Protein AF-A0A9N8VJ23-F1 (afdb_monomer_lite)

Secondary structure (DSSP, 8-state):
-PPPPP-TT--TTGGGTSPPP-HHHHHHHHHHHHTHHHIIIII--SEEEEES-TTSHHHHHHHHHHTTS-PEEEEE--TTTSS---GGG-HHHHHHHHHIIIII--TT--------GGG-HHHHHHHHHHHH----------

InterPro domains:
  IPR029063 S-adenosyl-L-methionine-dependent methyltransferase superfamily [G3DSA:3.40.50.150] (16-79)
  IPR029063 S-adenosyl-L-methionine-dependent methyltransferase superfamily [SSF53335] (17-131)
  IPR052190 Release factor glutamine methyltransferase Mtq2-like [PTHR45875] (2-72)

Radius of gyration: 15.33 Å; chains: 1; bounding box: 39×32×44 Å

Sequence (142 aa):
MFPTPNLDHLSSKDYEQIYEPSEDTFLLLDALESEITFIKNEINPCICLEIGSGSGCVSTFLGQLLGNNSANIYSENIIEKAWAGGINGREVIDMILPLANKNLLSDNGTFYLLVISDNKPDEIRERMWEQYQFHSERAEKN

Foldseek 3Di:
DDDFDDLPVDDPVLCVQFPDDDPLNVVLLLLCVLCLVCCCPVVLALEAEAEQCGSVRNVVSNCVSNDPRNYDYHYDHPRPLSQCLDQLNPVVVVVCLVCCLPPNADPSGDDDDRDDVSNVVVVSQVCSCPPRVDDDDDSDDD

Structure (mmCIF, N/CA/C/O backbone):
data_AF-A0A9N8VJ23-F1
#
_entry.id   AF-A0A9N8VJ23-F1
#
loop_
_atom_site.group_PDB
_atom_site.id
_atom_site.type_symbol
_atom_site.label_atom_id
_atom_site.label_alt_id
_atom_site.label_comp_id
_atom_site.label_asym_id
_atom_site.label_entity_id
_atom_site.label_seq_id
_atom_site.pdbx_PDB_ins_code
_atom_site.Cartn_x
_atom_site.Cartn_y
_atom_site.Cartn_z
_atom_site.occupancy
_atom_site.B_iso_or_equiv
_atom_site.auth_seq_id
_atom_site.auth_comp_id
_atom_site.auth_asym_id
_atom_site.auth_atom_id
_atom_site.pdbx_PDB_model_num
ATOM 1 N N . MET A 1 1 ? -9.386 -17.950 -4.945 1.00 71.31 1 MET A N 1
ATOM 2 C CA . MET A 1 1 ? -8.456 -17.145 -5.738 1.00 71.31 1 MET A CA 1
ATOM 3 C C . MET A 1 1 ? -9.257 -16.321 -6.719 1.00 71.31 1 MET A C 1
ATOM 5 O O . MET A 1 1 ? -9.850 -16.880 -7.641 1.00 71.31 1 MET A O 1
ATOM 9 N N . PHE A 1 2 ? -9.367 -15.027 -6.447 1.00 82.56 2 PHE A N 1
ATOM 10 C CA . PHE A 1 2 ? -9.886 -14.058 -7.407 1.00 82.56 2 PHE A CA 1
ATOM 11 C C . PHE A 1 2 ? -8.907 -13.944 -8.586 1.00 82.56 2 PHE A C 1
ATOM 13 O O . PHE A 1 2 ? -7.698 -14.056 -8.382 1.00 82.56 2 PHE A O 1
ATOM 20 N N . PRO A 1 3 ? -9.395 -13.785 -9.827 1.00 90.31 3 PRO A N 1
ATOM 21 C CA . PRO A 1 3 ? -8.504 -13.656 -10.968 1.00 90.31 3 PRO A CA 1
ATOM 22 C C . PRO A 1 3 ? -7.769 -12.318 -10.903 1.00 90.31 3 PRO A C 1
ATOM 24 O O . PRO A 1 3 ? -8.385 -11.286 -10.642 1.00 90.31 3 PRO A O 1
ATOM 27 N N . THR A 1 4 ? -6.475 -12.327 -11.213 1.00 91.75 4 THR A N 1
ATOM 28 C CA . THR A 1 4 ? -5.736 -11.097 -11.508 1.00 91.75 4 THR A CA 1
ATOM 29 C C . THR A 1 4 ? -6.461 -10.319 -12.618 1.00 91.75 4 THR A C 1
ATOM 31 O O . THR A 1 4 ? -6.926 -10.939 -13.584 1.00 91.75 4 THR A O 1
ATOM 34 N N . PRO A 1 5 ? -6.573 -8.982 -12.520 1.00 93.06 5 PRO A N 1
ATOM 35 C CA . PRO A 1 5 ? -7.178 -8.165 -13.564 1.00 93.06 5 PRO A CA 1
ATOM 36 C C . PRO A 1 5 ? -6.552 -8.392 -14.944 1.00 93.06 5 PRO A C 1
ATOM 38 O O . PRO A 1 5 ? -5.339 -8.545 -15.075 1.00 93.06 5 PRO A O 1
ATOM 41 N N . ASN A 1 6 ? -7.389 -8.386 -15.985 1.00 91.56 6 ASN A N 1
ATOM 42 C CA . ASN A 1 6 ? -6.922 -8.448 -17.367 1.00 91.56 6 ASN A CA 1
ATOM 43 C C . ASN A 1 6 ? -6.347 -7.082 -17.780 1.00 91.56 6 ASN A C 1
ATOM 45 O O . ASN A 1 6 ? -7.043 -6.064 -17.720 1.00 91.56 6 ASN A O 1
ATOM 49 N N . LEU A 1 7 ? -5.095 -7.088 -18.236 1.00 89.94 7 LEU A N 1
ATOM 50 C CA . LEU A 1 7 ? -4.361 -5.904 -18.681 1.00 89.94 7 LEU A CA 1
ATOM 51 C C . LEU A 1 7 ? -4.013 -5.939 -20.177 1.00 89.94 7 LEU A C 1
ATOM 53 O O . LEU A 1 7 ? -3.195 -5.145 -20.618 1.00 89.94 7 LEU A O 1
ATOM 57 N N . ASP A 1 8 ? -4.666 -6.784 -20.982 1.00 90.94 8 ASP A N 1
ATOM 58 C CA . ASP A 1 8 ? -4.403 -6.944 -22.428 1.00 90.94 8 ASP A CA 1
ATOM 59 C C . ASP A 1 8 ? -4.665 -5.660 -23.239 1.00 90.94 8 ASP A C 1
ATOM 61 O O . ASP A 1 8 ? -4.313 -5.561 -24.415 1.00 90.94 8 ASP A O 1
ATOM 65 N N . HIS A 1 9 ? -5.320 -4.673 -22.622 1.00 88.94 9 HIS A N 1
ATOM 66 C CA . HIS A 1 9 ? -5.517 -3.343 -23.187 1.00 88.94 9 HIS A CA 1
ATOM 67 C C . HIS A 1 9 ? -4.251 -2.470 -23.130 1.00 88.94 9 HIS A C 1
ATOM 69 O O . HIS A 1 9 ? -4.204 -1.455 -23.824 1.00 88.94 9 HIS A O 1
ATOM 75 N N . LEU A 1 10 ? -3.251 -2.848 -22.324 1.00 88.50 10 LEU A N 1
ATOM 76 C CA . LEU A 1 10 ? -1.939 -2.210 -22.258 1.00 88.50 10 LEU A CA 1
ATOM 77 C C . LEU A 1 10 ? -0.978 -2.888 -23.234 1.00 88.50 10 LEU A C 1
ATOM 79 O O . LEU A 1 10 ? -0.937 -4.109 -23.377 1.00 88.50 10 LEU A O 1
ATOM 83 N N . SER A 1 11 ? -0.183 -2.073 -23.913 1.00 89.50 11 SER A N 1
ATOM 84 C CA . SER A 1 11 ? 0.840 -2.512 -24.852 1.00 89.50 11 SER A CA 1
ATOM 85 C C . SER A 1 11 ? 2.242 -2.260 -24.303 1.00 89.50 11 SER A C 1
ATOM 87 O O . SER A 1 11 ? 2.441 -1.481 -23.375 1.00 89.50 11 SER A O 1
ATOM 89 N N . SER A 1 12 ? 3.258 -2.840 -24.947 1.00 86.62 12 SER A N 1
ATOM 90 C CA . SER A 1 12 ? 4.661 -2.606 -24.575 1.00 86.62 12 SER A CA 1
ATOM 91 C C . SER A 1 12 ? 5.067 -1.127 -24.583 1.00 86.62 12 SER A C 1
ATOM 93 O O . SER A 1 12 ? 5.972 -0.755 -23.849 1.00 86.62 12 SER A O 1
ATOM 95 N N . LYS A 1 13 ? 4.406 -0.283 -25.391 1.00 87.62 13 LYS A N 1
ATOM 96 C CA . LYS A 1 13 ? 4.659 1.168 -25.406 1.00 87.62 13 LYS A CA 1
ATOM 97 C C . LYS A 1 13 ? 4.108 1.865 -24.168 1.00 87.62 13 LYS A C 1
ATOM 99 O O . LYS A 1 13 ? 4.683 2.848 -23.721 1.00 87.62 13 LYS A O 1
ATOM 104 N N . ASP A 1 14 ? 3.001 1.369 -23.625 1.00 86.12 14 ASP A N 1
ATOM 105 C CA . ASP A 1 14 ? 2.400 1.934 -22.419 1.00 86.12 14 ASP A CA 1
ATOM 106 C C . ASP A 1 14 ? 3.299 1.658 -21.208 1.00 86.12 14 ASP A C 1
ATOM 108 O O . ASP A 1 14 ? 3.507 2.540 -20.377 1.00 86.12 14 ASP A O 1
ATOM 112 N N . TYR A 1 15 ? 3.946 0.488 -21.170 1.00 85.94 15 TYR A N 1
ATOM 113 C CA . TYR A 1 15 ? 4.909 0.131 -20.124 1.00 85.94 15 TYR A CA 1
ATOM 114 C C . TYR A 1 15 ? 6.223 0.932 -20.149 1.00 85.94 15 TYR A C 1
ATOM 116 O O . TYR A 1 15 ? 7.006 0.859 -19.206 1.00 85.94 15 TYR A O 1
ATOM 124 N N . GLU A 1 16 ? 6.458 1.766 -21.168 1.00 84.12 16 GLU A N 1
ATOM 125 C CA . GLU A 1 16 ? 7.535 2.767 -21.115 1.00 84.12 16 GLU A CA 1
ATOM 126 C C . GLU A 1 16 ? 7.241 3.870 -20.082 1.00 84.12 16 GLU A C 1
ATOM 128 O O . GLU A 1 16 ? 8.157 4.550 -19.623 1.00 84.12 16 GLU A O 1
ATOM 133 N N . GLN A 1 17 ? 5.967 4.062 -19.724 1.00 81.38 17 GLN A N 1
ATOM 134 C CA . GLN A 1 17 ? 5.496 5.124 -18.825 1.00 81.38 17 GLN A CA 1
ATOM 135 C C . GLN A 1 17 ? 4.692 4.590 -17.632 1.00 81.38 17 GLN A C 1
ATOM 137 O O . GLN A 1 17 ? 4.391 5.335 -16.701 1.00 81.38 17 GLN A O 1
ATOM 142 N N . ILE A 1 18 ? 4.330 3.308 -17.664 1.00 84.56 18 ILE A N 1
ATOM 143 C CA . ILE A 1 18 ? 3.466 2.642 -16.697 1.00 84.56 18 ILE A CA 1
ATOM 144 C C . ILE A 1 18 ? 4.204 1.431 -16.138 1.00 84.56 18 ILE A C 1
ATOM 146 O O . ILE A 1 18 ? 4.793 0.653 -16.878 1.00 84.56 18 ILE A O 1
ATOM 150 N N . TYR A 1 19 ? 4.137 1.235 -14.825 1.00 85.56 19 TYR A N 1
ATOM 151 C CA . TYR A 1 19 ? 4.712 0.049 -14.202 1.00 85.56 19 TYR A CA 1
ATOM 152 C C . TYR A 1 19 ? 3.913 -1.214 -14.565 1.00 85.56 19 TYR A C 1
ATOM 154 O O . TYR A 1 19 ? 2.715 -1.313 -14.269 1.00 85.56 19 TYR A O 1
ATOM 162 N N . GLU A 1 20 ? 4.578 -2.174 -15.207 1.00 90.19 20 GLU A N 1
ATOM 163 C CA . GLU A 1 20 ? 4.041 -3.510 -15.472 1.00 90.19 20 GLU A CA 1
ATOM 164 C C . GLU A 1 20 ? 3.973 -4.313 -14.161 1.00 90.19 20 GLU A C 1
ATOM 166 O O . GLU A 1 20 ? 4.959 -4.327 -13.423 1.00 90.19 20 GLU A O 1
ATOM 171 N N . PRO A 1 21 ? 2.845 -4.979 -13.833 1.00 92.06 21 PRO A N 1
ATOM 172 C CA . PRO A 1 21 ? 2.763 -5.802 -12.631 1.00 92.06 21 PRO A CA 1
ATOM 173 C C . PRO A 1 21 ? 3.872 -6.845 -12.553 1.00 92.06 21 PRO A C 1
ATOM 175 O O . PRO A 1 21 ? 4.079 -7.617 -13.489 1.00 92.06 21 PRO A O 1
ATOM 178 N N . SER A 1 22 ? 4.529 -6.913 -11.400 1.00 91.81 22 SER A N 1
ATOM 179 C CA . SER A 1 22 ? 5.596 -7.876 -11.131 1.00 91.81 22 SER A CA 1
ATOM 180 C C . SER A 1 22 ? 5.349 -8.625 -9.812 1.00 91.81 22 SER A C 1
ATOM 182 O O . SER A 1 22 ? 4.261 -8.540 -9.238 1.00 91.81 22 SER A O 1
ATOM 184 N N . GLU A 1 23 ? 6.327 -9.401 -9.334 1.00 91.88 23 GLU A N 1
ATOM 185 C CA . GLU A 1 23 ? 6.235 -10.196 -8.094 1.00 91.88 23 GLU A CA 1
ATOM 186 C C . GLU A 1 23 ? 5.754 -9.380 -6.886 1.00 91.88 23 GLU A C 1
ATOM 188 O O . GLU A 1 23 ? 4.951 -9.858 -6.089 1.00 91.88 23 GLU A O 1
ATOM 193 N N . ASP A 1 24 ? 6.201 -8.131 -6.787 1.00 91.38 24 ASP A N 1
ATOM 194 C CA . ASP A 1 24 ? 5.810 -7.170 -5.757 1.00 91.38 24 ASP A CA 1
ATOM 195 C C . ASP A 1 24 ? 4.308 -6.838 -5.800 1.00 91.38 24 ASP A C 1
ATOM 197 O O . ASP A 1 24 ? 3.625 -6.827 -4.775 1.00 91.38 24 ASP A O 1
ATOM 201 N N . THR A 1 25 ? 3.771 -6.654 -7.005 1.00 93.31 25 THR A N 1
ATOM 202 C CA . THR A 1 25 ? 2.349 -6.424 -7.246 1.00 93.31 25 THR A CA 1
ATOM 203 C C . THR A 1 25 ? 1.550 -7.650 -6.829 1.00 93.31 25 THR A C 1
ATOM 205 O O . THR A 1 25 ? 0.579 -7.518 -6.088 1.00 93.31 25 THR A O 1
ATOM 208 N N . PHE A 1 26 ? 1.973 -8.849 -7.242 1.00 94.31 26 PHE A N 1
ATOM 209 C CA . PHE A 1 26 ? 1.279 -10.093 -6.899 1.00 94.31 26 PHE A CA 1
ATOM 210 C C . PHE A 1 26 ? 1.307 -10.38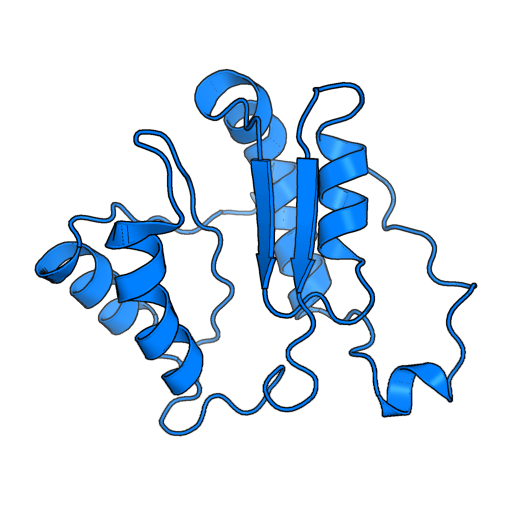9 -5.398 1.00 94.31 26 PHE A C 1
ATOM 212 O O . PHE A 1 26 ? 0.287 -10.799 -4.849 1.00 94.31 26 PHE A O 1
ATOM 219 N N . LEU A 1 27 ? 2.421 -10.101 -4.721 1.00 94.44 27 LEU A N 1
ATOM 220 C CA . LEU A 1 27 ? 2.518 -10.213 -3.268 1.00 94.44 27 LEU A CA 1
ATOM 221 C C . LEU A 1 27 ? 1.502 -9.304 -2.558 1.00 94.44 27 LEU A C 1
ATOM 223 O O . LEU A 1 27 ? 0.883 -9.718 -1.579 1.00 94.44 27 LEU A O 1
ATOM 227 N N . LEU A 1 28 ? 1.293 -8.084 -3.062 1.00 94.81 28 LEU A N 1
ATOM 228 C CA . LEU A 1 28 ? 0.279 -7.183 -2.519 1.00 94.81 28 LEU A CA 1
ATOM 229 C C . LEU A 1 28 ? -1.149 -7.672 -2.807 1.00 94.81 28 LEU A C 1
ATOM 231 O O . LEU A 1 28 ? -1.995 -7.606 -1.917 1.00 94.81 28 LEU A O 1
ATOM 235 N N . LEU A 1 29 ? -1.427 -8.198 -4.008 1.00 95.31 29 LEU A N 1
ATOM 236 C CA . LEU A 1 29 ? -2.737 -8.797 -4.312 1.00 95.31 29 LEU A CA 1
ATOM 237 C C . LEU A 1 29 ? -3.047 -9.954 -3.358 1.00 95.31 29 LEU A C 1
ATOM 239 O O . LEU A 1 29 ? -4.145 -10.045 -2.818 1.00 95.31 29 LEU A O 1
ATOM 243 N N . ASP A 1 30 ? -2.058 -10.808 -3.121 1.00 94.50 30 ASP A N 1
ATOM 244 C CA . ASP A 1 30 ? -2.167 -11.953 -2.230 1.00 94.50 30 ASP A CA 1
ATOM 245 C C . ASP A 1 30 ? -2.477 -11.552 -0.780 1.00 94.50 30 ASP A C 1
ATOM 247 O O . ASP A 1 30 ? -3.316 -12.183 -0.136 1.00 94.50 30 ASP A O 1
ATOM 251 N N . ALA A 1 31 ? -1.827 -10.498 -0.278 1.00 94.81 31 ALA A N 1
ATOM 252 C CA . ALA A 1 31 ? -2.090 -9.945 1.049 1.00 94.81 31 ALA A CA 1
ATOM 253 C C . ALA A 1 31 ? -3.505 -9.345 1.154 1.00 94.81 31 ALA A C 1
ATOM 255 O O . ALA A 1 31 ? -4.219 -9.579 2.125 1.00 94.81 31 ALA A O 1
ATOM 256 N N . LEU A 1 32 ? -3.955 -8.611 0.131 1.00 94.44 32 LEU A N 1
ATOM 257 C CA . LEU A 1 32 ? -5.319 -8.072 0.098 1.00 94.44 32 LEU A CA 1
ATOM 258 C C . LEU A 1 32 ? -6.374 -9.186 0.018 1.00 94.44 32 LEU A C 1
ATOM 260 O O . LEU A 1 32 ? -7.438 -9.080 0.631 1.00 94.44 32 LEU A O 1
ATOM 264 N N . GLU A 1 33 ? -6.098 -10.260 -0.730 1.00 94.25 33 GLU A N 1
ATOM 265 C CA . GLU A 1 33 ? -6.987 -11.420 -0.797 1.00 94.25 33 GLU A CA 1
ATOM 266 C C . GLU A 1 33 ? -7.046 -12.161 0.546 1.00 94.25 33 GLU A C 1
ATOM 268 O O . GLU A 1 33 ? -8.141 -12.542 0.970 1.00 94.25 33 GLU A O 1
ATOM 273 N N . SER A 1 34 ? -5.914 -12.346 1.240 1.00 93.56 34 SER A N 1
ATOM 274 C CA . SER A 1 34 ? -5.894 -13.039 2.536 1.00 93.56 34 SER A CA 1
ATOM 275 C C . SER A 1 34 ? -6.663 -12.274 3.619 1.00 93.56 34 SER A C 1
ATOM 277 O O . SER A 1 34 ? -7.303 -12.894 4.471 1.00 93.56 34 SER A O 1
ATOM 279 N N . GLU A 1 35 ? -6.698 -10.944 3.537 1.00 93.69 35 GLU A N 1
ATOM 280 C CA . GLU A 1 35 ? -7.368 -10.078 4.512 1.00 93.69 35 GLU A CA 1
ATOM 281 C C . GLU A 1 35 ? -8.777 -9.634 4.099 1.00 93.69 35 GLU A C 1
ATOM 283 O O . GLU A 1 35 ? -9.407 -8.819 4.775 1.00 93.69 35 GLU A O 1
ATOM 288 N N . ILE A 1 36 ? -9.352 -10.208 3.037 1.00 92.00 36 ILE A N 1
ATOM 289 C CA . ILE A 1 36 ? -10.629 -9.728 2.487 1.00 92.00 36 ILE A CA 1
ATOM 290 C C . ILE A 1 36 ? -11.789 -9.718 3.494 1.00 92.00 36 ILE A C 1
ATOM 292 O O . ILE A 1 36 ? -12.674 -8.863 3.430 1.00 92.00 36 ILE A O 1
ATOM 296 N N . THR A 1 37 ? -11.803 -10.659 4.439 1.00 92.50 37 THR A N 1
ATOM 297 C CA . THR A 1 37 ? -12.845 -10.713 5.476 1.00 92.50 37 THR A CA 1
ATOM 298 C C . THR A 1 37 ? -12.708 -9.543 6.448 1.00 92.50 37 THR A C 1
ATOM 300 O O . THR A 1 37 ? -13.711 -8.908 6.769 1.00 92.50 37 THR A O 1
ATOM 303 N N . PHE A 1 38 ? -11.480 -9.214 6.855 1.00 92.75 38 PHE A N 1
ATOM 304 C CA . PHE A 1 38 ? -11.179 -8.048 7.685 1.00 92.75 38 PHE A CA 1
ATOM 305 C C . PHE A 1 38 ? -11.531 -6.751 6.946 1.00 92.75 38 PHE A C 1
ATOM 307 O O . PHE A 1 38 ? -12.291 -5.928 7.457 1.00 92.75 38 PHE A O 1
ATOM 314 N N . ILE A 1 39 ? -11.087 -6.620 5.693 1.00 92.94 39 ILE A N 1
ATOM 315 C CA . ILE A 1 39 ? -11.345 -5.433 4.872 1.00 92.94 39 ILE A CA 1
ATOM 316 C C . ILE A 1 39 ? -12.852 -5.190 4.702 1.00 92.94 39 ILE A C 1
ATOM 318 O O . ILE A 1 39 ? -13.318 -4.058 4.826 1.00 92.94 39 ILE A O 1
ATOM 322 N N . LYS A 1 40 ? -13.646 -6.232 4.437 1.00 92.12 40 LYS A N 1
ATOM 323 C CA . LYS A 1 40 ? -15.093 -6.072 4.225 1.00 92.12 40 LYS A CA 1
ATOM 324 C C . LYS A 1 40 ? -15.886 -5.833 5.499 1.00 92.12 40 LYS A C 1
ATOM 326 O O . LYS A 1 40 ? -16.834 -5.054 5.457 1.00 92.12 40 LYS A O 1
ATOM 331 N N . ASN A 1 41 ? -15.553 -6.530 6.580 1.00 91.56 41 ASN A N 1
ATOM 332 C CA . ASN A 1 41 ? -16.417 -6.575 7.757 1.00 91.56 41 ASN A CA 1
ATOM 333 C C . ASN A 1 41 ? -15.979 -5.594 8.843 1.00 91.56 41 ASN A C 1
ATOM 335 O O . ASN A 1 41 ? -16.838 -4.993 9.480 1.00 91.56 41 ASN A O 1
ATOM 339 N N . GLU A 1 42 ? -14.670 -5.425 9.032 1.00 91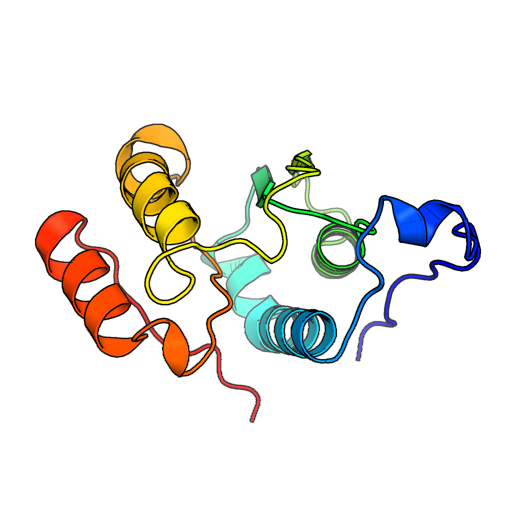.75 42 GLU A N 1
ATOM 340 C CA . GLU A 1 42 ? -14.116 -4.599 10.107 1.00 91.75 42 GLU A CA 1
ATOM 341 C C . GLU A 1 42 ? -13.790 -3.187 9.613 1.00 91.75 42 GLU A C 1
ATOM 343 O O . GLU A 1 42 ? -14.176 -2.209 10.252 1.00 91.75 42 GLU A O 1
ATOM 348 N N . ILE A 1 43 ? -13.136 -3.061 8.448 1.00 92.06 43 ILE A N 1
ATOM 349 C CA . ILE A 1 43 ? -12.874 -1.743 7.846 1.00 92.06 43 ILE A CA 1
ATOM 350 C C . ILE A 1 43 ? -14.141 -1.208 7.167 1.00 92.06 43 ILE A C 1
ATOM 352 O O . ILE A 1 43 ? -14.528 -0.063 7.395 1.00 92.06 43 ILE A O 1
ATOM 356 N N . ASN A 1 44 ? -14.768 -2.026 6.310 1.00 91.44 44 ASN A N 1
ATOM 357 C CA . ASN A 1 44 ? -15.903 -1.661 5.455 1.00 91.44 44 ASN A CA 1
ATOM 358 C C . ASN A 1 44 ? -15.725 -0.274 4.786 1.00 91.44 44 ASN A C 1
ATOM 360 O O . ASN A 1 44 ? -16.489 0.660 5.060 1.00 91.44 44 ASN A O 1
ATOM 364 N N . PRO A 1 45 ? -14.682 -0.099 3.951 1.00 92.31 45 PRO A N 1
ATOM 365 C CA . PRO A 1 45 ? -14.256 1.223 3.516 1.00 92.31 45 PRO A CA 1
ATOM 366 C C . PRO A 1 45 ? -15.270 1.880 2.571 1.00 92.31 45 PRO A C 1
ATOM 368 O O . PRO A 1 45 ? -15.686 1.296 1.572 1.00 92.31 45 PRO A O 1
ATOM 371 N N . CYS A 1 46 ? -15.600 3.148 2.830 1.00 90.31 46 CYS A N 1
ATOM 372 C CA . CYS A 1 46 ? -16.327 4.001 1.877 1.00 90.31 46 CYS A CA 1
ATOM 373 C C . CYS A 1 46 ? -15.406 4.595 0.795 1.00 90.31 46 CYS A C 1
ATOM 375 O O . CYS A 1 46 ? -15.868 5.004 -0.274 1.00 90.31 46 CYS A O 1
ATOM 377 N N . ILE A 1 47 ? -14.107 4.701 1.088 1.00 91.94 47 ILE A N 1
ATOM 378 C CA . ILE A 1 47 ? -13.085 5.274 0.210 1.00 91.94 47 ILE A CA 1
ATOM 379 C C . ILE A 1 47 ? -11.841 4.390 0.286 1.00 91.94 47 ILE A C 1
ATOM 381 O O . ILE A 1 47 ? -11.389 4.050 1.378 1.00 91.94 47 ILE A O 1
ATOM 385 N N . CYS A 1 48 ? -11.277 4.067 -0.873 1.00 94.06 48 CYS A N 1
ATOM 386 C CA . CYS A 1 48 ? -9.960 3.462 -1.010 1.00 94.06 48 CYS A CA 1
ATOM 387 C C . CYS A 1 48 ? -9.086 4.387 -1.861 1.00 94.06 48 CYS A C 1
ATOM 389 O O . CYS A 1 48 ? -9.545 4.930 -2.866 1.00 94.06 48 CYS A O 1
ATOM 391 N N . LEU A 1 49 ? -7.831 4.564 -1.459 1.00 93.12 49 LEU A N 1
ATOM 392 C CA . LEU A 1 49 ? -6.854 5.369 -2.183 1.00 93.12 49 LEU A CA 1
ATOM 393 C C . LEU A 1 49 ? -5.611 4.523 -2.450 1.00 93.12 49 LEU A C 1
ATOM 395 O O . LEU A 1 49 ? -4.966 4.066 -1.509 1.00 93.12 49 LEU A O 1
ATOM 399 N N . GLU A 1 50 ? -5.267 4.355 -3.722 1.00 92.62 50 GLU A N 1
ATOM 400 C CA . GLU A 1 50 ? -3.986 3.808 -4.158 1.00 92.62 50 GLU A CA 1
ATOM 401 C C . GLU A 1 50 ? -3.061 4.945 -4.600 1.00 92.62 50 GLU A C 1
ATOM 403 O O . GLU A 1 50 ? -3.443 5.823 -5.379 1.00 92.62 50 GLU A O 1
ATOM 408 N N . ILE A 1 51 ? -1.822 4.914 -4.115 1.00 88.69 51 ILE A N 1
ATOM 409 C CA . ILE A 1 51 ? -0.798 5.908 -4.432 1.00 88.69 51 ILE A CA 1
ATOM 410 C C . ILE A 1 51 ? 0.327 5.198 -5.171 1.00 88.69 51 ILE A C 1
ATOM 412 O O . ILE A 1 51 ? 0.934 4.281 -4.627 1.00 88.69 51 ILE A O 1
ATOM 416 N N . GLY A 1 52 ? 0.607 5.639 -6.397 1.00 87.25 52 GLY A N 1
ATOM 417 C CA . GLY A 1 52 ? 1.527 4.947 -7.297 1.00 87.25 52 GLY A CA 1
ATOM 418 C C . GLY A 1 52 ? 0.868 3.755 -7.986 1.00 87.25 52 GLY A C 1
ATOM 419 O O . GLY A 1 52 ? 1.419 2.663 -7.963 1.00 87.25 52 GLY A O 1
ATOM 420 N N . SER A 1 53 ? -0.302 3.963 -8.595 1.00 89.00 53 SER A N 1
ATOM 421 C CA . SER A 1 53 ? -1.120 2.867 -9.125 1.00 89.00 53 SER A CA 1
ATOM 422 C C . SER A 1 53 ? -0.526 2.116 -10.314 1.00 89.00 53 SER A C 1
ATOM 424 O O . SER A 1 53 ? -0.935 0.988 -10.593 1.00 89.00 53 SER A O 1
ATOM 426 N N . GLY A 1 54 ? 0.428 2.711 -11.033 1.00 89.44 54 GLY A N 1
ATOM 427 C CA . GLY A 1 54 ? 1.067 2.081 -12.183 1.00 89.44 54 GLY A CA 1
ATOM 428 C C . GLY A 1 54 ? 0.017 1.656 -13.207 1.00 89.44 54 GLY A C 1
ATOM 429 O O . GLY A 1 54 ? -0.745 2.483 -13.708 1.00 89.44 54 GLY A O 1
ATOM 430 N N . SER A 1 55 ? -0.038 0.356 -13.498 1.00 90.50 55 SER A N 1
ATOM 431 C CA . SER A 1 55 ? -1.035 -0.251 -14.396 1.00 90.50 55 SER A CA 1
ATOM 432 C C . SER A 1 55 ? -2.477 -0.236 -13.872 1.00 90.50 55 SER A C 1
ATOM 434 O O . SER A 1 55 ? -3.393 -0.581 -14.614 1.00 90.50 55 SER A O 1
ATOM 436 N N . GLY A 1 56 ? -2.705 0.123 -12.605 1.00 91.25 56 GLY A N 1
ATOM 437 C CA . GLY A 1 56 ? -4.016 0.066 -11.953 1.00 91.25 56 GLY A CA 1
ATOM 438 C C . GLY A 1 56 ? -4.448 -1.349 -11.558 1.00 91.25 56 GLY A C 1
ATOM 439 O O . GLY A 1 56 ? -5.614 -1.567 -11.216 1.00 91.25 56 GLY A O 1
ATOM 440 N N . CYS A 1 57 ? -3.526 -2.319 -11.605 1.00 94.00 57 CYS A N 1
ATOM 441 C CA . CYS A 1 57 ? -3.788 -3.718 -11.273 1.00 94.00 57 CYS A CA 1
ATOM 442 C C . CYS A 1 57 ? -4.326 -3.875 -9.841 1.00 94.00 57 CYS A C 1
ATOM 444 O O . CYS A 1 57 ? -5.362 -4.506 -9.637 1.00 94.00 57 CYS A O 1
ATOM 446 N N . VAL A 1 58 ? -3.691 -3.239 -8.853 1.00 95.00 58 VAL A N 1
ATOM 447 C CA . VAL A 1 58 ? -4.087 -3.367 -7.441 1.00 95.00 58 VAL A CA 1
ATOM 448 C C . VAL A 1 58 ? -5.442 -2.712 -7.181 1.00 95.00 58 VAL A C 1
ATOM 450 O O . VAL A 1 58 ? -6.323 -3.372 -6.635 1.00 95.00 58 VAL A O 1
ATOM 453 N N . SER A 1 59 ? -5.666 -1.469 -7.627 1.00 93.94 59 SER A N 1
ATOM 454 C CA . SER A 1 59 ? -6.986 -0.819 -7.524 1.00 93.94 59 SER A CA 1
ATOM 455 C C . SER A 1 59 ? -8.102 -1.641 -8.166 1.00 93.94 59 SER A C 1
ATOM 457 O O . SER A 1 59 ? -9.174 -1.801 -7.579 1.00 93.94 59 SER A O 1
ATOM 459 N N . THR A 1 60 ? -7.857 -2.198 -9.355 1.00 93.69 60 THR A N 1
ATOM 460 C CA . THR A 1 60 ? -8.858 -3.014 -10.052 1.00 93.69 60 THR A CA 1
ATOM 461 C C . THR A 1 60 ? -9.150 -4.300 -9.285 1.00 93.69 60 THR A C 1
ATOM 463 O O . THR A 1 60 ? -10.315 -4.660 -9.111 1.00 93.69 60 THR A O 1
ATOM 466 N N . PHE A 1 61 ? -8.114 -4.967 -8.775 1.00 95.44 61 PHE A N 1
ATOM 467 C CA . PHE A 1 61 ? -8.265 -6.175 -7.971 1.00 95.44 61 PHE A CA 1
ATOM 468 C C . PHE A 1 61 ? -9.001 -5.900 -6.656 1.00 95.44 61 PHE A C 1
ATOM 470 O O . PHE A 1 61 ? -9.935 -6.620 -6.311 1.00 95.44 61 PHE A O 1
ATOM 477 N N . LEU A 1 62 ? -8.663 -4.813 -5.956 1.00 93.88 62 LEU A N 1
ATOM 478 C CA . LEU A 1 62 ? -9.369 -4.396 -4.746 1.00 93.88 62 LEU A CA 1
ATOM 479 C C . LEU A 1 62 ? -10.851 -4.115 -5.034 1.00 93.88 62 LEU A C 1
ATOM 481 O O . LEU A 1 62 ? -11.715 -4.532 -4.265 1.00 93.88 62 LEU A O 1
ATOM 485 N N . GLY A 1 63 ? -11.171 -3.486 -6.168 1.00 93.12 63 GLY A N 1
ATOM 486 C CA . GLY A 1 63 ? -12.555 -3.307 -6.616 1.00 93.12 63 GLY A CA 1
ATOM 487 C C . GLY A 1 63 ? -13.288 -4.631 -6.847 1.00 93.12 63 GLY A C 1
ATOM 488 O O . GLY A 1 63 ? -14.420 -4.797 -6.391 1.00 93.12 63 GLY A O 1
ATOM 489 N N . GLN A 1 64 ? -12.639 -5.608 -7.488 1.00 92.56 64 GLN A N 1
ATOM 490 C CA . GLN A 1 64 ? -13.196 -6.957 -7.662 1.00 92.56 64 GLN A CA 1
ATOM 491 C C . GLN A 1 64 ? -13.438 -7.655 -6.320 1.00 92.56 64 GLN A C 1
ATOM 493 O O . GLN A 1 64 ? -14.475 -8.295 -6.132 1.00 92.56 64 GLN A O 1
ATOM 498 N N . LEU A 1 65 ? -12.498 -7.509 -5.384 1.00 91.31 65 LEU A N 1
ATOM 499 C CA . LEU A 1 65 ? -12.603 -8.050 -4.039 1.00 91.31 65 LEU A CA 1
ATOM 500 C C . LEU A 1 65 ? -13.775 -7.424 -3.281 1.00 91.31 65 LEU A C 1
ATOM 502 O O . LEU A 1 65 ? -14.600 -8.162 -2.745 1.00 91.31 65 LEU A O 1
ATOM 506 N N . LEU A 1 66 ? -13.891 -6.093 -3.253 1.00 90.94 66 LEU A N 1
ATOM 507 C CA . LEU A 1 66 ? -14.941 -5.361 -2.532 1.00 90.94 66 LEU A CA 1
ATOM 508 C C . LEU A 1 66 ? -16.337 -5.554 -3.150 1.00 90.94 66 LEU A C 1
ATOM 510 O O . LEU A 1 66 ? -17.328 -5.603 -2.417 1.00 90.94 66 LEU A O 1
ATOM 514 N N . GLY A 1 67 ? -16.423 -5.761 -4.466 1.00 86.12 67 GLY A N 1
ATOM 515 C CA . GLY A 1 67 ? -17.677 -5.990 -5.180 1.00 86.12 67 GLY A CA 1
ATOM 516 C C . GLY A 1 67 ? -18.582 -4.754 -5.189 1.00 86.12 67 GLY A C 1
ATOM 517 O O . GLY A 1 67 ? -18.111 -3.631 -5.305 1.00 86.12 67 GLY A O 1
ATOM 518 N N . ASN A 1 68 ? -19.897 -4.949 -5.045 1.00 73.00 68 ASN A N 1
ATOM 519 C CA . ASN A 1 68 ? -20.889 -3.858 -5.070 1.00 73.00 68 ASN A CA 1
ATOM 520 C C . ASN A 1 68 ? -20.894 -2.972 -3.809 1.00 73.00 68 ASN A C 1
ATOM 522 O O . ASN A 1 68 ? -21.788 -2.136 -3.661 1.00 73.00 68 ASN A O 1
ATOM 526 N N . ASN A 1 69 ? -19.953 -3.162 -2.880 1.00 66.06 69 ASN A N 1
ATOM 527 C CA . ASN A 1 69 ? -19.791 -2.230 -1.772 1.00 66.06 69 ASN A CA 1
ATOM 528 C C . ASN A 1 69 ? -19.405 -0.859 -2.341 1.00 66.06 69 ASN A C 1
ATOM 530 O O . ASN A 1 69 ? -18.584 -0.759 -3.247 1.00 66.06 69 ASN A O 1
ATOM 534 N N . SER A 1 70 ? -20.025 0.200 -1.825 1.00 61.97 70 SER A N 1
ATOM 535 C CA . SER A 1 70 ? -19.922 1.579 -2.318 1.00 61.97 70 SER A CA 1
ATOM 536 C C . SER A 1 70 ? -18.583 2.249 -1.975 1.00 61.97 70 SER A C 1
ATOM 538 O O . SER A 1 70 ? -18.560 3.397 -1.530 1.00 61.97 70 SER A O 1
ATOM 540 N N . ALA A 1 71 ? -17.476 1.525 -2.132 1.00 79.12 71 ALA A N 1
ATOM 541 C CA . ALA A 1 71 ? -16.137 2.058 -1.978 1.00 79.12 71 ALA A CA 1
ATOM 542 C C . ALA A 1 71 ? -15.765 2.840 -3.240 1.00 79.12 71 ALA A C 1
ATOM 544 O O . ALA A 1 71 ? -15.710 2.286 -4.338 1.00 79.12 71 ALA A O 1
ATOM 545 N N . ASN A 1 72 ? -15.500 4.135 -3.089 1.00 83.44 72 ASN A N 1
ATOM 546 C CA . ASN A 1 72 ? -14.910 4.919 -4.168 1.00 83.44 72 ASN A CA 1
ATOM 547 C C . ASN A 1 72 ? -13.403 4.666 -4.182 1.00 83.44 72 ASN A C 1
ATOM 549 O O . ASN A 1 72 ? -12.732 4.951 -3.189 1.00 83.44 72 ASN A O 1
ATOM 553 N N . ILE A 1 73 ? -12.891 4.133 -5.289 1.00 85.75 73 ILE A N 1
ATOM 554 C CA . ILE A 1 73 ? -11.465 3.855 -5.468 1.00 85.75 73 ILE A CA 1
ATOM 555 C C . ILE A 1 73 ? -10.843 5.002 -6.259 1.00 85.75 73 ILE A C 1
ATOM 557 O O . ILE A 1 73 ? -11.246 5.274 -7.389 1.00 85.75 73 ILE A O 1
ATOM 561 N N . TYR A 1 74 ? -9.870 5.670 -5.647 1.00 86.56 74 TYR A N 1
ATOM 562 C CA . TYR A 1 74 ? -9.050 6.696 -6.277 1.00 86.56 74 TYR A CA 1
ATOM 563 C C . TYR A 1 74 ? -7.637 6.157 -6.462 1.00 86.56 74 TYR A C 1
ATOM 565 O O . TYR A 1 74 ? -7.097 5.509 -5.566 1.00 86.56 74 TYR A O 1
ATOM 573 N N . SER A 1 75 ? -7.038 6.443 -7.611 1.00 83.38 75 SER A N 1
ATOM 574 C CA . SER A 1 75 ? -5.721 5.932 -7.975 1.00 83.38 75 SER A CA 1
ATOM 575 C C . SER A 1 75 ? -4.904 7.079 -8.550 1.00 83.38 75 SER A C 1
ATOM 577 O O . SER A 1 75 ? -5.255 7.621 -9.597 1.00 83.38 75 SER A O 1
ATOM 579 N N . GLU A 1 76 ? -3.831 7.458 -7.862 1.00 78.38 76 GLU A N 1
ATOM 580 C CA . GLU A 1 76 ? -2.980 8.576 -8.271 1.00 78.38 76 GLU A CA 1
ATOM 581 C C . GLU A 1 76 ? -1.628 8.068 -8.766 1.00 78.38 76 GLU A C 1
ATOM 583 O O . GLU A 1 76 ? -0.874 7.411 -8.041 1.00 78.38 76 GLU A O 1
ATOM 588 N N . ASN A 1 77 ? -1.306 8.395 -10.018 1.00 73.12 77 ASN A N 1
ATOM 589 C CA . ASN A 1 77 ? -0.047 8.017 -10.644 1.00 73.12 77 ASN A CA 1
ATOM 590 C C . ASN A 1 77 ? 1.029 9.069 -10.367 1.00 73.12 77 ASN A C 1
ATOM 592 O O . ASN A 1 77 ? 0.954 10.203 -10.835 1.00 73.12 77 ASN A O 1
ATOM 596 N N . ILE A 1 78 ? 2.084 8.670 -9.657 1.00 67.00 78 ILE A N 1
ATOM 597 C CA . ILE A 1 78 ? 3.271 9.503 -9.443 1.00 67.00 78 ILE A CA 1
ATOM 598 C C . ILE A 1 78 ? 4.357 9.004 -10.405 1.00 67.00 78 ILE A C 1
ATOM 600 O O . ILE A 1 78 ? 5.228 8.218 -10.035 1.00 67.00 78 ILE A O 1
ATOM 604 N N . ILE A 1 79 ? 4.250 9.450 -11.661 1.00 55.25 79 ILE A N 1
ATOM 605 C CA . ILE A 1 79 ? 4.922 8.911 -12.865 1.00 55.25 79 ILE A CA 1
ATOM 606 C C . ILE A 1 79 ? 6.471 8.939 -12.795 1.00 55.25 79 ILE A C 1
ATOM 608 O O . ILE A 1 79 ? 7.133 8.268 -13.574 1.00 55.25 79 ILE A O 1
ATOM 612 N N . GLU A 1 80 ? 7.083 9.608 -11.812 1.00 50.72 80 GLU A N 1
ATOM 613 C CA . GLU A 1 80 ? 8.551 9.650 -11.649 1.00 50.72 80 GLU A CA 1
ATOM 614 C C . GLU A 1 80 ? 9.095 8.963 -10.377 1.00 50.72 80 GLU A C 1
ATOM 616 O O . GLU A 1 80 ? 10.306 8.949 -10.162 1.00 50.72 80 GLU A O 1
ATOM 621 N N . LYS A 1 81 ? 8.245 8.390 -9.507 1.00 54.25 81 LYS A N 1
ATOM 622 C CA . LYS A 1 81 ? 8.670 7.910 -8.168 1.00 54.25 81 LYS A CA 1
ATOM 623 C C . LYS A 1 81 ? 8.299 6.469 -7.819 1.00 54.25 81 LYS A C 1
ATOM 625 O O . LYS A 1 81 ? 8.545 6.061 -6.689 1.00 54.25 81 LYS A O 1
ATOM 630 N N . ALA A 1 82 ? 7.759 5.696 -8.761 1.00 54.34 82 ALA A N 1
ATOM 631 C CA . ALA A 1 82 ? 7.338 4.315 -8.499 1.00 54.34 82 ALA A CA 1
ATOM 632 C C . ALA A 1 82 ? 8.485 3.411 -7.995 1.00 54.34 82 ALA A C 1
ATOM 634 O O . ALA A 1 82 ? 8.237 2.539 -7.173 1.00 54.34 82 ALA A O 1
A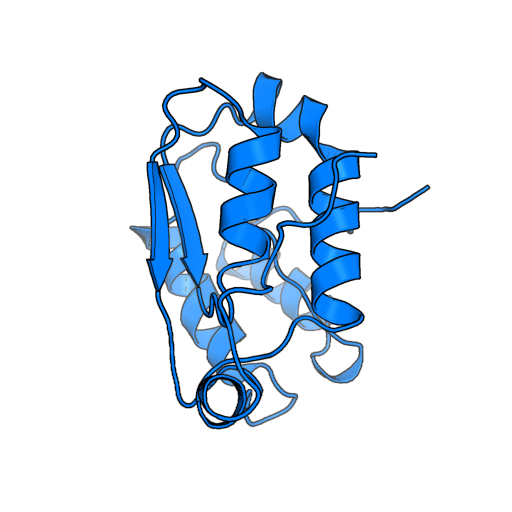TOM 635 N N . TRP A 1 83 ? 9.741 3.664 -8.400 1.00 60.69 83 TRP A N 1
ATOM 636 C CA . TRP A 1 83 ? 10.912 2.988 -7.811 1.00 60.69 83 TRP A CA 1
ATOM 637 C C . TRP A 1 83 ? 11.816 3.911 -6.986 1.00 60.69 83 TRP A C 1
ATOM 639 O O . TRP A 1 83 ? 12.510 3.446 -6.080 1.00 60.69 83 TRP A O 1
ATOM 649 N N . ALA A 1 84 ? 11.909 5.201 -7.336 1.00 68.31 84 ALA A N 1
ATOM 650 C CA . ALA A 1 84 ? 12.974 6.090 -6.868 1.00 68.31 84 ALA A CA 1
ATOM 651 C C . ALA A 1 84 ? 12.726 6.590 -5.436 1.00 68.31 84 ALA A C 1
ATOM 653 O O . ALA A 1 84 ? 12.405 7.752 -5.198 1.00 68.31 84 ALA A O 1
ATOM 654 N N . GLY A 1 85 ? 12.900 5.695 -4.466 1.00 77.31 85 GLY A N 1
ATOM 655 C CA . GLY A 1 85 ? 12.703 5.978 -3.049 1.00 77.31 85 GLY A CA 1
ATOM 656 C C . GLY A 1 85 ? 13.875 6.690 -2.362 1.00 77.31 85 GLY A C 1
ATOM 657 O O . GLY A 1 85 ? 13.837 6.854 -1.150 1.00 77.31 85 GLY A O 1
ATOM 658 N N . GLY A 1 86 ? 14.923 7.098 -3.082 1.00 86.56 86 GLY A N 1
ATOM 659 C CA . GLY A 1 86 ? 16.051 7.839 -2.504 1.00 86.56 86 GLY A CA 1
ATOM 660 C C . GLY A 1 86 ? 16.833 7.051 -1.445 1.00 86.56 86 GLY A C 1
ATOM 661 O O . GLY A 1 86 ? 17.060 5.849 -1.605 1.00 86.56 86 GLY A O 1
ATOM 662 N N . ILE A 1 87 ? 17.278 7.710 -0.369 1.00 88.25 87 ILE A N 1
ATOM 663 C CA . ILE A 1 87 ? 18.064 7.057 0.697 1.00 88.25 87 ILE A CA 1
ATOM 664 C C . ILE A 1 87 ? 17.262 5.901 1.314 1.00 88.25 87 ILE A C 1
ATOM 666 O O . ILE A 1 87 ? 16.137 6.088 1.775 1.00 88.25 87 ILE A O 1
ATOM 670 N N . ASN A 1 88 ? 17.847 4.696 1.317 1.00 90.69 88 ASN A N 1
ATOM 671 C CA . ASN A 1 88 ? 17.202 3.440 1.734 1.00 90.69 88 ASN A CA 1
ATOM 672 C C . ASN A 1 88 ? 15.883 3.131 0.988 1.00 90.69 88 ASN A C 1
ATOM 674 O O . ASN A 1 88 ? 15.092 2.314 1.444 1.00 90.69 88 ASN A O 1
ATOM 678 N N . GLY A 1 89 ? 15.594 3.793 -0.136 1.00 89.50 89 GLY A N 1
ATOM 679 C CA . GLY A 1 89 ? 14.347 3.593 -0.872 1.00 89.50 89 GLY A CA 1
ATOM 680 C C . GLY A 1 89 ? 13.079 4.055 -0.132 1.00 89.50 89 GLY A C 1
ATOM 681 O O . GLY A 1 89 ? 11.999 3.581 -0.468 1.00 89.50 89 GLY A O 1
ATOM 682 N N . ARG A 1 90 ? 13.179 4.944 0.870 1.00 91.00 90 ARG A N 1
ATOM 683 C CA . ARG A 1 90 ? 12.051 5.322 1.745 1.00 91.00 90 ARG A CA 1
ATOM 684 C C . ARG A 1 90 ? 11.687 6.809 1.792 1.00 91.00 90 ARG A C 1
ATOM 686 O O . ARG A 1 90 ? 10.829 7.172 2.583 1.00 91.00 90 ARG A O 1
ATOM 693 N N . GLU A 1 91 ? 12.267 7.686 0.978 1.00 89.56 91 GLU A N 1
ATOM 694 C CA . GLU A 1 91 ? 11.945 9.127 0.996 1.00 89.56 91 GLU A CA 1
ATOM 695 C C . GLU A 1 91 ? 10.458 9.405 0.729 1.00 89.56 91 GLU A C 1
ATOM 697 O O . GLU A 1 91 ? 9.857 10.264 1.374 1.00 89.56 91 GLU A O 1
ATOM 702 N N . VAL A 1 92 ? 9.839 8.649 -0.184 1.00 86.38 92 VAL A N 1
ATOM 703 C CA . VAL A 1 92 ? 8.394 8.740 -0.452 1.00 86.38 92 VAL A CA 1
ATOM 704 C C . VAL A 1 92 ? 7.582 8.204 0.726 1.00 86.38 92 VAL A C 1
ATOM 706 O O . VAL A 1 92 ? 6.616 8.843 1.140 1.00 86.38 92 VAL A O 1
ATOM 709 N N . ILE A 1 93 ? 8.003 7.077 1.307 1.00 90.19 93 ILE A N 1
ATOM 710 C CA . ILE A 1 93 ? 7.371 6.492 2.497 1.00 90.19 93 ILE A CA 1
ATOM 711 C C . ILE A 1 93 ? 7.399 7.517 3.639 1.00 90.19 93 ILE A C 1
ATOM 713 O O . ILE A 1 93 ? 6.373 7.860 4.216 1.00 90.19 93 ILE A O 1
ATOM 717 N N . ASP A 1 94 ? 8.559 8.100 3.912 1.00 91.00 94 ASP A N 1
ATOM 718 C CA . ASP A 1 94 ? 8.747 9.069 4.988 1.00 91.00 94 ASP A CA 1
ATOM 719 C C . ASP A 1 94 ? 7.969 10.370 4.775 1.00 91.00 94 ASP A C 1
ATOM 721 O O . ASP A 1 94 ? 7.593 11.028 5.748 1.00 91.00 94 ASP A O 1
ATOM 725 N N . MET A 1 95 ? 7.707 10.732 3.518 1.00 88.56 95 MET A N 1
ATOM 726 C CA . MET A 1 95 ? 6.854 11.860 3.157 1.00 88.56 95 MET A CA 1
ATOM 727 C C . MET A 1 95 ? 5.372 11.560 3.399 1.00 88.56 95 MET A C 1
ATOM 729 O O . MET A 1 95 ? 4.630 12.460 3.796 1.00 88.56 95 ME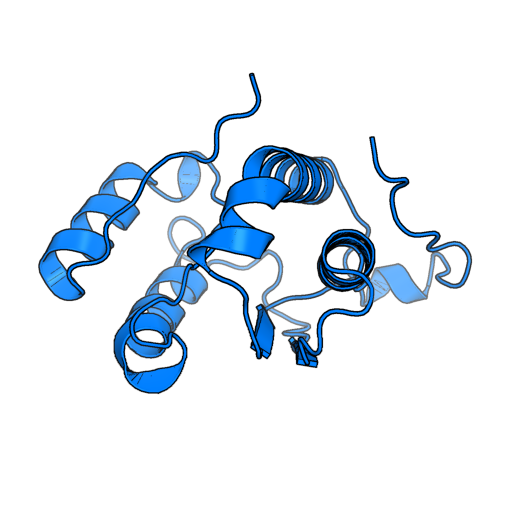T A O 1
ATOM 733 N N . ILE A 1 96 ? 4.933 10.318 3.173 1.00 88.69 96 ILE A N 1
ATOM 734 C CA . ILE A 1 96 ? 3.512 9.972 3.198 1.00 88.69 96 ILE A CA 1
ATOM 735 C C . ILE A 1 96 ? 2.987 9.636 4.587 1.00 88.69 96 ILE A C 1
ATOM 737 O O . ILE A 1 96 ? 1.840 9.957 4.882 1.00 88.69 96 ILE A O 1
ATOM 741 N N . LEU A 1 97 ? 3.812 9.074 5.476 1.00 91.19 97 LEU A N 1
ATOM 742 C CA . LEU A 1 97 ? 3.378 8.696 6.829 1.00 91.19 97 LEU A CA 1
ATOM 743 C C . LEU A 1 97 ? 2.767 9.859 7.640 1.00 91.19 97 LEU A C 1
ATOM 745 O O . LEU A 1 97 ? 1.688 9.677 8.210 1.00 91.19 97 LEU A O 1
ATOM 749 N N . PRO A 1 98 ? 3.348 11.078 7.655 1.00 91.62 98 PRO A N 1
ATOM 750 C CA . PRO A 1 98 ? 2.713 12.223 8.304 1.00 91.62 98 PRO A CA 1
ATOM 751 C C . PRO A 1 98 ? 1.357 12.606 7.697 1.00 91.62 98 PRO A C 1
ATOM 753 O O . PRO A 1 98 ? 0.488 13.101 8.416 1.00 91.62 98 PRO A O 1
ATOM 756 N N . LEU A 1 99 ? 1.184 12.428 6.382 1.00 90.12 99 LEU A N 1
ATOM 757 C CA . LEU A 1 99 ? -0.059 12.745 5.672 1.00 90.12 99 LEU A CA 1
ATOM 758 C C . LEU A 1 99 ? -1.128 11.690 5.952 1.00 90.12 99 LEU A C 1
ATOM 760 O O . LEU A 1 99 ? -2.275 12.053 6.210 1.00 90.12 99 LEU A O 1
ATOM 764 N N . ALA A 1 100 ? -0.726 10.416 5.972 1.00 89.56 100 ALA A N 1
ATOM 765 C CA . ALA A 1 100 ? -1.575 9.292 6.334 1.00 89.56 100 ALA A CA 1
ATOM 766 C C . ALA A 1 100 ? -2.224 9.521 7.701 1.00 89.56 100 ALA A C 1
ATOM 768 O O . ALA A 1 100 ? -3.445 9.468 7.812 1.00 89.56 100 ALA A O 1
ATOM 769 N N . ASN A 1 101 ? -1.413 9.887 8.698 1.00 86.44 101 ASN A N 1
ATOM 770 C CA . ASN A 1 101 ? -1.869 10.114 10.069 1.00 86.44 101 ASN A CA 1
ATOM 771 C C . ASN A 1 101 ? -2.773 11.342 10.231 1.00 86.44 101 ASN A C 1
ATOM 773 O O . ASN A 1 101 ? -3.670 11.345 11.063 1.00 86.44 101 ASN A O 1
ATOM 777 N N . LYS A 1 102 ? -2.516 12.419 9.483 1.00 84.50 102 LYS A N 1
ATOM 778 C CA . LYS A 1 102 ? -3.227 13.688 9.697 1.00 84.50 102 LYS A CA 1
ATOM 779 C C . LYS A 1 102 ? -4.493 13.834 8.864 1.00 84.50 102 LYS A C 1
ATOM 781 O O . LYS A 1 102 ? -5.429 14.469 9.333 1.00 84.50 102 LYS A O 1
ATOM 786 N N . ASN A 1 103 ? -4.481 13.342 7.624 1.00 84.81 103 ASN A N 1
ATOM 787 C CA . ASN A 1 103 ? -5.433 13.793 6.606 1.00 84.81 103 ASN A CA 1
ATOM 788 C C . ASN A 1 103 ? -6.003 12.686 5.709 1.00 84.81 103 ASN A C 1
ATOM 790 O O . ASN A 1 103 ? -6.980 12.962 5.0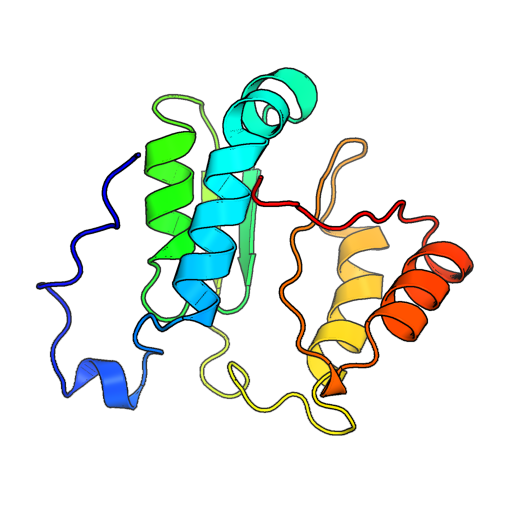17 1.00 84.81 103 ASN A O 1
ATOM 794 N N . LEU A 1 104 ? -5.390 11.496 5.640 1.00 88.56 104 LEU A N 1
ATOM 795 C CA . LEU A 1 104 ? -5.828 10.462 4.689 1.00 88.56 104 LEU A CA 1
ATOM 796 C C . LEU A 1 104 ? -6.612 9.329 5.351 1.00 88.56 104 LEU A C 1
ATOM 798 O O . LEU A 1 104 ? -7.610 8.889 4.787 1.00 88.56 104 LEU A O 1
ATOM 802 N N . LEU A 1 105 ? -6.173 8.840 6.514 1.00 92.06 105 LEU A N 1
ATOM 803 C CA . LEU A 1 105 ? -6.862 7.748 7.198 1.00 92.06 105 LEU A CA 1
ATOM 804 C C . LEU A 1 105 ? -8.046 8.276 8.011 1.00 92.06 105 LEU A C 1
ATOM 806 O O . LEU A 1 105 ? -7.935 9.267 8.729 1.00 92.06 105 LEU A O 1
ATOM 810 N N . SER A 1 106 ? -9.183 7.589 7.905 1.00 91.56 106 SER A N 1
ATOM 811 C CA . SER A 1 106 ? -10.286 7.722 8.861 1.00 91.56 106 SER A CA 1
ATOM 812 C C . SER A 1 106 ? -9.907 7.128 10.222 1.00 91.56 106 SER A C 1
ATOM 814 O O . SER A 1 106 ? -8.926 6.396 10.314 1.00 91.56 106 SER A O 1
ATOM 816 N N . ASP A 1 107 ? -10.747 7.321 11.242 1.00 87.88 107 ASP A N 1
ATOM 817 C CA . ASP A 1 107 ? -10.538 6.749 12.585 1.00 87.88 107 ASP A CA 1
ATOM 818 C C . ASP A 1 107 ? -10.327 5.218 12.574 1.00 87.88 107 ASP A C 1
ATOM 820 O O . ASP A 1 107 ? -9.513 4.706 13.336 1.00 87.88 107 ASP A O 1
ATOM 824 N N . ASN A 1 108 ? -10.999 4.499 11.661 1.00 87.00 108 ASN A N 1
ATOM 825 C CA . ASN A 1 108 ? -10.832 3.052 11.432 1.00 87.00 108 ASN A CA 1
ATOM 826 C C . ASN A 1 108 ? -10.065 2.738 10.130 1.00 87.00 108 ASN A C 1
ATOM 828 O O . ASN A 1 108 ? -10.267 1.696 9.511 1.00 87.00 108 ASN A O 1
ATOM 832 N N . GLY A 1 109 ? -9.255 3.680 9.642 1.00 91.12 109 GLY A N 1
ATOM 833 C CA . GLY A 1 109 ? -8.524 3.530 8.388 1.00 91.12 109 GLY A CA 1
ATOM 834 C C . GLY A 1 109 ? -7.342 2.572 8.524 1.00 91.12 109 GLY A C 1
ATOM 835 O O . GLY A 1 109 ? -6.572 2.657 9.479 1.00 91.12 109 GLY A O 1
ATOM 836 N N . THR A 1 110 ? -7.152 1.709 7.528 1.00 93.62 110 THR A N 1
ATOM 837 C CA . THR A 1 110 ? -5.982 0.827 7.424 1.00 93.62 110 THR A CA 1
ATOM 838 C C . THR A 1 110 ? -5.109 1.257 6.257 1.00 93.62 110 THR A C 1
ATOM 840 O O . THR A 1 110 ? -5.605 1.636 5.196 1.00 93.62 110 THR A O 1
ATOM 843 N N . PHE A 1 111 ? -3.795 1.187 6.454 1.00 93.00 111 PHE A N 1
ATOM 844 C CA . PHE A 1 111 ? -2.799 1.513 5.444 1.00 93.00 111 PHE A CA 1
ATOM 845 C C . PHE A 1 111 ? -1.970 0.275 5.102 1.00 93.00 111 PHE A C 1
ATOM 847 O O . PHE A 1 111 ? -1.261 -0.252 5.955 1.00 93.00 111 PHE A O 1
ATOM 854 N N . TYR A 1 112 ? -2.045 -0.158 3.845 1.00 94.56 112 TYR A N 1
ATOM 855 C CA . TYR A 1 112 ? -1.215 -1.230 3.305 1.00 94.56 112 TYR A CA 1
ATOM 856 C C . TYR A 1 112 ? 0.041 -0.630 2.682 1.00 94.56 112 TYR A C 1
ATOM 858 O O . TYR A 1 112 ? -0.047 0.221 1.797 1.00 94.56 112 TYR A O 1
ATOM 866 N N . LEU A 1 113 ? 1.209 -1.076 3.143 1.00 93.31 113 LEU A N 1
ATOM 867 C CA . LEU A 1 113 ? 2.502 -0.598 2.667 1.00 93.31 113 LEU A CA 1
ATOM 868 C C . LEU A 1 113 ? 3.389 -1.782 2.287 1.00 93.31 113 LEU A C 1
ATOM 870 O O . LEU A 1 113 ? 3.747 -2.595 3.139 1.00 93.31 113 LEU A O 1
ATOM 874 N N . LEU A 1 114 ? 3.783 -1.837 1.017 1.00 92.19 114 LEU A N 1
ATOM 875 C CA . LEU A 1 114 ? 4.769 -2.792 0.536 1.00 92.19 114 LEU A CA 1
ATOM 876 C C . LEU A 1 114 ? 6.180 -2.233 0.744 1.00 92.19 114 LEU A C 1
ATOM 878 O O . LEU A 1 114 ? 6.463 -1.095 0.373 1.00 92.19 114 LEU A O 1
ATOM 882 N N . VAL A 1 115 ? 7.061 -3.032 1.345 1.00 92.50 115 VAL A N 1
ATOM 883 C CA . VAL A 1 115 ? 8.458 -2.665 1.617 1.00 92.50 115 VAL A CA 1
ATOM 884 C C . VAL A 1 115 ? 9.388 -3.842 1.352 1.00 92.50 115 VAL A C 1
ATOM 886 O O . VAL A 1 115 ? 9.019 -4.997 1.560 1.00 92.50 115 VAL A O 1
ATOM 889 N N . ILE A 1 116 ? 10.622 -3.542 0.955 1.00 91.12 116 ILE A N 1
ATOM 890 C CA . ILE A 1 116 ? 11.722 -4.508 0.853 1.00 91.12 116 ILE A CA 1
ATOM 891 C C . ILE A 1 116 ? 12.665 -4.392 2.057 1.00 91.12 116 ILE A C 1
ATOM 893 O O . ILE A 1 116 ? 12.618 -3.421 2.815 1.00 91.12 116 ILE A O 1
ATOM 897 N N . SER A 1 117 ? 13.563 -5.367 2.231 1.00 92.06 117 SER A N 1
ATOM 898 C CA . SER A 1 117 ? 14.549 -5.383 3.327 1.00 92.06 117 SER A CA 1
ATOM 899 C C . SER A 1 117 ? 15.361 -4.090 3.427 1.00 92.06 117 SER A C 1
ATOM 901 O O . SER A 1 117 ? 15.649 -3.605 4.525 1.00 92.06 117 SER A O 1
ATOM 903 N N . ASP A 1 118 ? 15.695 -3.508 2.278 1.00 93.31 118 ASP A N 1
ATOM 904 C CA . ASP A 1 118 ? 16.535 -2.317 2.182 1.00 93.31 118 ASP A CA 1
ATOM 905 C C . ASP A 1 118 ? 15.836 -1.069 2.731 1.00 93.31 118 ASP A C 1
ATOM 907 O O . ASP A 1 118 ? 16.514 -0.153 3.200 1.00 93.31 118 ASP A O 1
ATOM 911 N N . ASN A 1 119 ? 14.496 -1.071 2.792 1.00 93.69 119 ASN A N 1
ATOM 912 C CA . ASN A 1 119 ? 13.703 0.028 3.346 1.00 93.69 119 ASN A CA 1
ATOM 913 C C . ASN A 1 119 ? 13.764 0.144 4.870 1.00 93.69 119 ASN A C 1
ATOM 915 O O . ASN A 1 119 ? 13.219 1.104 5.411 1.00 93.69 119 ASN A O 1
ATOM 919 N N . LYS A 1 120 ? 14.431 -0.788 5.563 1.00 95.75 120 LYS A N 1
ATOM 920 C CA . LYS A 1 120 ? 14.490 -0.833 7.034 1.00 95.75 120 LYS A CA 1
ATOM 921 C C . LYS A 1 120 ? 13.079 -0.924 7.646 1.00 95.75 120 LYS A C 1
ATOM 923 O O . LYS A 1 120 ? 12.658 -0.018 8.363 1.00 95.75 120 LYS A O 1
ATOM 928 N N . PRO A 1 121 ? 12.326 -2.009 7.370 1.00 94.69 121 PRO A N 1
ATOM 929 C CA . PRO A 1 121 ? 10.936 -2.150 7.810 1.00 94.69 121 PRO A CA 1
ATOM 930 C C . PRO A 1 121 ? 10.755 -1.986 9.322 1.00 94.69 121 PRO A C 1
ATOM 932 O O . PRO A 1 121 ? 9.780 -1.374 9.748 1.00 94.69 121 PRO A O 1
ATOM 935 N N . ASP A 1 122 ? 11.697 -2.472 10.131 1.00 95.31 122 ASP A N 1
ATOM 936 C CA . ASP A 1 122 ? 11.617 -2.341 11.589 1.00 95.31 122 ASP A CA 1
ATOM 937 C C . ASP A 1 122 ? 11.730 -0.868 12.027 1.00 95.31 122 ASP A C 1
ATOM 939 O O . ASP A 1 122 ? 10.906 -0.404 12.809 1.00 95.31 122 ASP A O 1
ATOM 943 N N . GLU A 1 123 ? 12.629 -0.081 11.420 1.00 96.12 123 GLU A N 1
ATOM 944 C CA . GLU A 1 123 ? 12.722 1.370 11.664 1.00 96.12 123 GLU A CA 1
ATOM 945 C C . GLU A 1 123 ? 11.462 2.121 11.196 1.00 96.12 123 GLU A C 1
ATOM 947 O O . GLU A 1 123 ? 11.041 3.101 11.814 1.00 96.12 123 GLU A O 1
ATOM 952 N N . ILE A 1 124 ? 10.848 1.695 10.083 1.00 95.12 124 ILE A N 1
ATOM 953 C CA . ILE A 1 124 ? 9.573 2.260 9.612 1.00 95.12 124 ILE A CA 1
ATOM 954 C C . ILE A 1 124 ? 8.478 2.009 10.655 1.00 95.12 124 ILE A C 1
ATOM 956 O O . ILE A 1 124 ? 7.740 2.935 10.991 1.00 95.12 124 ILE A O 1
ATOM 960 N N . ARG A 1 125 ? 8.394 0.786 11.191 1.00 94.94 125 ARG A N 1
ATOM 961 C CA . ARG A 1 125 ? 7.402 0.395 12.203 1.00 94.94 125 ARG A CA 1
ATOM 962 C C . ARG A 1 125 ? 7.600 1.129 13.526 1.00 94.94 125 ARG A C 1
ATOM 964 O O . ARG A 1 125 ? 6.626 1.625 14.087 1.00 94.94 125 ARG A O 1
ATOM 971 N N . GLU A 1 126 ? 8.840 1.242 13.996 1.00 96.06 126 GLU A N 1
ATOM 972 C CA . GLU A 1 126 ? 9.177 2.024 15.191 1.00 96.06 126 GLU A CA 1
ATOM 973 C C . GLU A 1 126 ? 8.734 3.480 15.022 1.00 96.06 126 GLU A C 1
ATOM 975 O O . GLU A 1 126 ? 8.005 4.013 15.857 1.00 96.06 126 GLU A O 1
ATOM 980 N N . ARG A 1 127 ? 9.058 4.099 13.881 1.00 93.81 127 ARG A N 1
ATOM 981 C CA . ARG A 1 127 ? 8.643 5.471 13.573 1.00 93.81 127 ARG A CA 1
ATOM 982 C C . ARG A 1 127 ? 7.122 5.630 13.501 1.00 93.81 127 ARG A C 1
ATOM 984 O O . ARG A 1 127 ? 6.592 6.614 14.018 1.00 93.81 127 ARG A O 1
ATOM 991 N N . MET A 1 128 ? 6.434 4.691 12.849 1.00 94.44 128 MET A N 1
ATOM 992 C CA . MET A 1 128 ? 4.970 4.643 12.758 1.00 94.44 128 MET A CA 1
ATOM 993 C C . MET A 1 128 ? 4.323 4.651 14.147 1.00 94.44 128 MET A C 1
ATOM 995 O O . MET A 1 128 ? 3.391 5.420 14.388 1.00 94.44 128 MET A O 1
ATOM 999 N N . TRP A 1 129 ? 4.858 3.856 15.072 1.00 94.94 129 TRP A N 1
ATOM 1000 C CA . TRP A 1 129 ? 4.392 3.819 16.451 1.00 94.94 129 TRP A CA 1
ATOM 1001 C C . TRP A 1 129 ? 4.731 5.109 17.204 1.00 94.94 129 TRP A C 1
ATOM 1003 O O . TRP A 1 129 ? 3.835 5.824 17.648 1.00 94.94 129 TRP A O 1
ATOM 1013 N N . GLU A 1 130 ? 6.011 5.456 17.314 1.00 96.00 130 GLU A N 1
ATOM 1014 C CA . GLU A 1 130 ? 6.476 6.547 18.178 1.00 96.00 130 GLU A CA 1
ATOM 1015 C C . GLU A 1 130 ? 5.929 7.917 17.771 1.00 96.00 130 GLU A C 1
ATOM 1017 O O . GLU A 1 130 ? 5.624 8.742 18.632 1.00 96.00 130 GLU A O 1
ATOM 1022 N N . GLN A 1 131 ? 5.791 8.172 16.467 1.00 94.12 131 GLN A N 1
ATOM 1023 C CA . GLN A 1 131 ? 5.409 9.494 15.964 1.00 94.12 131 GLN A CA 1
ATOM 1024 C C . GLN A 1 131 ? 3.919 9.610 15.645 1.00 94.12 131 GLN A C 1
ATOM 1026 O O . GLN A 1 131 ? 3.372 10.713 15.722 1.00 94.12 131 GLN A O 1
ATOM 1031 N N . TYR A 1 132 ? 3.274 8.506 15.261 1.00 91.75 132 TYR A N 1
ATOM 1032 C CA . TYR A 1 132 ? 1.917 8.524 14.704 1.00 91.75 132 TYR A CA 1
ATOM 1033 C C . TYR A 1 132 ? 0.950 7.564 15.408 1.00 91.75 132 TYR A C 1
ATOM 1035 O O . TYR A 1 132 ? -0.234 7.585 15.101 1.00 91.75 132 TYR A O 1
ATOM 1043 N N . GLN A 1 133 ? 1.421 6.758 16.370 1.00 91.75 133 GLN A N 1
ATOM 1044 C CA . GLN A 1 133 ? 0.620 5.761 17.102 1.00 91.75 133 GLN A CA 1
ATOM 1045 C C . GLN A 1 133 ? -0.059 4.731 16.183 1.00 91.75 133 GLN A C 1
ATOM 1047 O O . GLN A 1 133 ? -1.079 4.130 16.525 1.00 91.75 133 GLN A O 1
ATOM 1052 N N . PHE A 1 134 ? 0.528 4.501 15.008 1.00 92.12 134 PHE A N 1
ATOM 1053 C CA . PHE A 1 134 ? 0.069 3.473 14.089 1.00 92.12 134 PHE A CA 1
ATOM 1054 C C . PHE A 1 134 ? 0.462 2.097 14.614 1.00 92.12 134 PHE A C 1
ATOM 1056 O O . PHE A 1 134 ? 1.638 1.812 14.853 1.00 92.12 134 PHE A O 1
ATOM 1063 N N . HIS A 1 135 ? -0.539 1.234 14.761 1.00 92.38 135 HIS A N 1
ATOM 1064 C CA . HIS A 1 135 ? -0.320 -0.183 15.002 1.00 92.38 135 HIS A CA 1
ATOM 1065 C C . HIS A 1 135 ? 0.041 -0.836 13.667 1.00 92.38 135 HIS A C 1
ATOM 1067 O O . HIS A 1 135 ? -0.576 -0.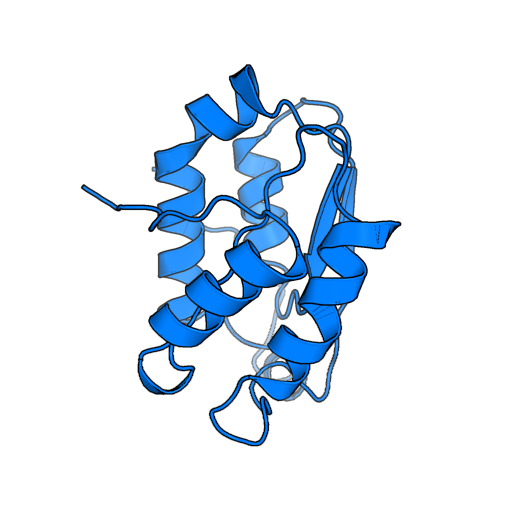543 12.645 1.00 92.38 135 HIS A O 1
ATOM 1073 N N . SER A 1 136 ? 1.071 -1.681 13.665 1.00 92.88 136 SER A N 1
ATOM 1074 C CA . SER A 1 136 ? 1.561 -2.337 12.452 1.00 92.88 136 SER A CA 1
ATOM 1075 C C . SER A 1 136 ? 1.737 -3.831 12.671 1.00 92.88 136 SER A C 1
ATOM 1077 O O . SER A 1 136 ? 2.234 -4.273 13.710 1.00 92.88 136 SER A O 1
ATOM 1079 N N . GLU A 1 137 ? 1.392 -4.603 11.651 1.00 92.94 137 GLU A N 1
ATOM 1080 C CA . GLU A 1 137 ? 1.646 -6.034 11.555 1.00 92.94 137 GLU A CA 1
ATOM 1081 C C . GLU A 1 137 ? 2.096 -6.390 10.137 1.00 92.94 137 GLU A C 1
ATOM 1083 O O . GLU A 1 137 ? 2.129 -5.537 9.250 1.00 92.94 137 GLU A O 1
ATOM 1088 N N . ARG A 1 138 ? 2.564 -7.624 9.943 1.00 90.44 138 ARG A N 1
ATOM 1089 C CA . ARG A 1 138 ? 2.838 -8.128 8.596 1.00 90.44 138 ARG A CA 1
ATOM 1090 C C . ARG A 1 138 ? 1.556 -8.792 8.114 1.00 90.44 138 ARG A C 1
ATOM 1092 O O . ARG A 1 138 ? 1.063 -9.667 8.813 1.00 90.44 138 ARG A O 1
ATOM 1099 N N . ALA A 1 139 ? 1.063 -8.402 6.944 1.00 83.56 139 ALA A N 1
ATOM 1100 C CA . ALA A 1 139 ? -0.008 -9.137 6.284 1.00 83.56 139 ALA A CA 1
ATOM 1101 C C . ALA A 1 139 ? 0.569 -10.491 5.843 1.00 83.56 139 ALA A C 1
ATOM 1103 O O . ALA A 1 139 ? 1.344 -10.573 4.888 1.00 83.56 139 ALA A O 1
ATOM 1104 N N . GLU A 1 140 ? 0.310 -11.538 6.621 1.00 66.31 140 GLU A N 1
ATOM 1105 C CA . GLU A 1 140 ? 0.841 -12.869 6.346 1.00 66.31 140 GLU A CA 1
ATOM 1106 C C . GLU A 1 140 ? -0.004 -13.564 5.273 1.00 66.31 140 GLU A C 1
ATOM 1108 O O . GLU A 1 140 ? -1.238 -13.597 5.326 1.00 66.31 140 GLU A O 1
ATOM 1113 N N . LYS A 1 141 ? 0.679 -14.168 4.299 1.00 57.47 141 LYS A N 1
ATOM 1114 C CA . LYS A 1 141 ? 0.102 -15.225 3.474 1.00 57.47 141 LYS A CA 1
ATOM 1115 C C . LYS A 1 141 ? 0.462 -16.543 4.164 1.00 57.47 141 LYS A C 1
ATOM 1117 O O . LYS A 1 141 ? 1.647 -16.856 4.261 1.00 57.47 141 LYS A O 1
ATOM 1122 N N . ASN A 1 142 ? -0.537 -17.251 4.700 1.00 43.53 142 ASN A N 1
ATOM 1123 C CA . ASN A 1 142 ? -0.357 -18.621 5.206 1.00 43.53 142 ASN A CA 1
ATOM 1124 C C . ASN A 1 142 ? 0.213 -19.541 4.119 1.00 43.53 142 ASN A C 1
ATOM 1126 O O . ASN A 1 142 ? -0.253 -19.423 2.960 1.00 43.53 142 ASN A O 1
#

pLDDT: mean 87.65, std 10.05, range [43.53, 96.12]

Organism: NCBI:txid1213867